Protein AF-A0AAQ4DUP1-F1 (afdb_monomer_lite)

pLDDT: mean 81.6, std 16.24, range [33.09, 98.25]

Sequence (146 aa):
MLDQPPRAHWNVLLSPISLVSTLAALVAGSEGPTQEDLCRLLNLQLPEVEAIIEQFKSPDQPYVRAINEWCSNATNGKLPAVVSRKTFAPNTSMVLVGAVFFKGLWREKFSPNATHMMQFHVTRADTMDVHMMTRSGRFPYAEVPR

Structure (mmCIF, N/CA/C/O backbone):
data_AF-A0AAQ4DUP1-F1
#
_entry.id   AF-A0AAQ4DUP1-F1
#
loop_
_atom_site.group_PDB
_atom_site.id
_atom_site.type_symbol
_atom_site.label_atom_id
_atom_site.label_alt_id
_atom_site.label_comp_id
_atom_site.label_asym_id
_atom_site.label_entity_id
_atom_site.label_seq_id
_atom_site.pdbx_PDB_ins_code
_atom_site.Cartn_x
_atom_site.Cartn_y
_atom_site.Cartn_z
_atom_site.occupancy
_atom_site.B_iso_or_equiv
_atom_site.auth_seq_id
_atom_site.auth_comp_id
_atom_site.auth_asym_id
_atom_site.auth_atom_id
_atom_site.pdbx_PDB_model_num
ATOM 1 N N . MET A 1 1 ? 17.128 -19.133 13.737 1.00 33.09 1 MET A N 1
ATOM 2 C CA . MET A 1 1 ? 17.347 -17.735 14.153 1.00 33.09 1 MET A CA 1
ATOM 3 C C . MET A 1 1 ? 17.803 -17.013 12.898 1.00 33.09 1 MET A C 1
ATOM 5 O O . MET A 1 1 ? 18.902 -17.285 12.449 1.00 33.09 1 MET A O 1
ATOM 9 N N . LEU A 1 2 ? 16.900 -16.308 12.211 1.00 38.19 2 LEU A N 1
ATOM 10 C CA . LEU A 1 2 ? 17.246 -15.573 10.990 1.00 38.19 2 LEU A CA 1
ATOM 11 C C . LEU A 1 2 ? 17.720 -14.192 11.433 1.00 38.19 2 LEU A C 1
ATOM 13 O O . LEU A 1 2 ? 16.928 -13.451 12.018 1.00 38.19 2 LEU A O 1
ATOM 17 N N . ASP A 1 3 ? 18.997 -13.895 11.211 1.00 44.59 3 ASP A N 1
ATOM 18 C CA . ASP A 1 3 ? 19.566 -12.572 11.448 1.00 44.59 3 ASP A CA 1
ATOM 19 C C . ASP A 1 3 ? 18.786 -11.551 10.619 1.00 44.59 3 ASP A C 1
ATOM 21 O O . ASP A 1 3 ? 18.791 -11.583 9.387 1.00 44.59 3 ASP A O 1
ATOM 25 N N . GLN A 1 4 ? 18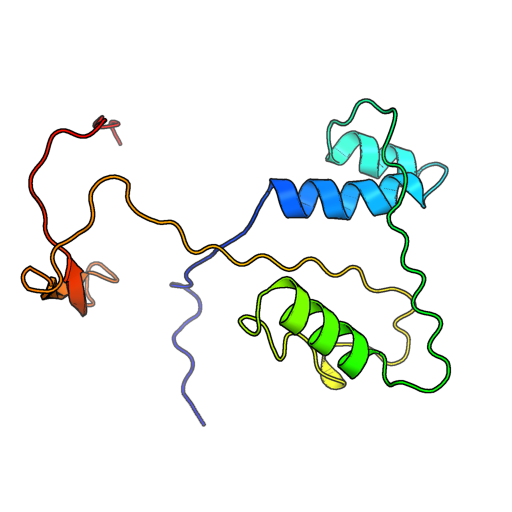.040 -10.677 11.296 1.00 47.00 4 GLN A N 1
ATOM 26 C CA . GLN A 1 4 ? 17.374 -9.577 10.616 1.00 47.00 4 GLN A CA 1
ATOM 27 C C . GLN A 1 4 ? 18.421 -8.517 10.264 1.00 47.00 4 GLN A C 1
ATOM 29 O O . GLN A 1 4 ? 19.192 -8.124 11.144 1.00 47.00 4 GLN A O 1
ATOM 34 N N . PRO A 1 5 ? 18.457 -8.032 9.011 1.00 50.44 5 PRO A N 1
ATOM 35 C CA . PRO A 1 5 ? 19.395 -6.991 8.628 1.00 50.44 5 PRO A CA 1
ATOM 36 C C . PRO A 1 5 ? 19.152 -5.717 9.458 1.00 50.44 5 PRO A C 1
ATOM 38 O O . PRO A 1 5 ? 18.016 -5.452 9.876 1.00 50.44 5 PRO A O 1
ATOM 41 N N . PRO A 1 6 ? 20.203 -4.916 9.720 1.00 55.31 6 PRO A N 1
ATOM 42 C CA . PRO A 1 6 ? 20.091 -3.682 10.489 1.00 55.31 6 PRO A CA 1
ATOM 43 C C . PRO A 1 6 ? 19.017 -2.762 9.889 1.00 55.31 6 PRO A C 1
ATOM 45 O O . PRO A 1 6 ? 18.848 -2.676 8.674 1.00 55.31 6 PRO A O 1
ATOM 48 N N . ARG A 1 7 ? 18.268 -2.083 10.765 1.00 53.28 7 ARG A N 1
ATOM 49 C CA . ARG A 1 7 ? 16.973 -1.407 10.524 1.00 53.28 7 ARG A CA 1
ATOM 50 C C . ARG A 1 7 ? 16.944 -0.281 9.459 1.00 53.28 7 ARG A C 1
ATOM 52 O O . ARG A 1 7 ? 15.948 0.426 9.380 1.00 53.28 7 ARG A O 1
ATOM 59 N N . ALA A 1 8 ? 17.984 -0.085 8.647 1.00 54.94 8 ALA A N 1
ATOM 60 C CA . ALA A 1 8 ? 18.169 1.107 7.811 1.00 54.94 8 ALA A CA 1
ATOM 61 C C . ALA A 1 8 ? 17.637 1.024 6.360 1.00 54.94 8 ALA A C 1
ATOM 63 O O . ALA A 1 8 ? 17.602 2.053 5.689 1.00 54.94 8 ALA A O 1
ATOM 64 N N . HIS A 1 9 ? 17.206 -0.141 5.852 1.00 69.81 9 HIS A N 1
ATOM 65 C CA . HIS A 1 9 ? 16.913 -0.313 4.411 1.00 69.81 9 HIS A CA 1
ATOM 66 C C . HIS A 1 9 ? 15.589 -1.038 4.114 1.00 69.81 9 HIS A C 1
ATOM 68 O O . HIS A 1 9 ? 15.563 -2.043 3.408 1.00 69.81 9 HIS A O 1
ATOM 74 N N . TRP A 1 10 ? 14.474 -0.558 4.669 1.00 83.69 10 TRP A N 1
ATOM 75 C CA . TRP A 1 10 ? 13.157 -1.146 4.399 1.00 83.69 10 TRP A CA 1
ATOM 76 C C . TRP A 1 10 ? 12.493 -0.502 3.180 1.00 83.69 10 TRP A C 1
ATOM 78 O O . TRP A 1 10 ? 12.436 0.721 3.065 1.00 83.69 10 TRP A O 1
ATOM 88 N N . ASN A 1 11 ? 11.927 -1.333 2.304 1.00 88.38 11 ASN A N 1
ATOM 89 C CA . ASN A 1 11 ? 10.985 -0.869 1.290 1.00 88.38 11 ASN A CA 1
ATOM 90 C C . ASN A 1 11 ? 9.656 -0.530 1.974 1.00 88.38 11 ASN A C 1
ATOM 92 O O . ASN A 1 11 ? 9.117 -1.349 2.720 1.00 88.38 11 ASN A O 1
ATOM 96 N N . VAL A 1 12 ? 9.118 0.657 1.703 1.00 90.38 12 VAL A N 1
ATOM 97 C CA . VAL A 1 12 ? 7.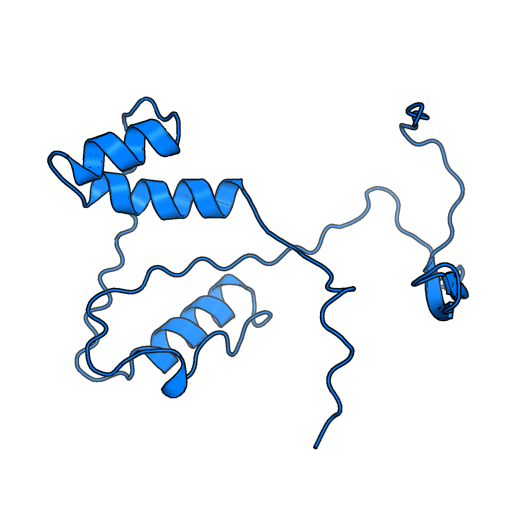838 1.113 2.257 1.00 90.38 12 VAL A CA 1
ATOM 98 C C . VAL A 1 12 ? 6.832 1.269 1.125 1.00 90.38 12 VAL A C 1
ATOM 100 O O . VAL A 1 12 ? 7.111 1.918 0.120 1.00 90.38 12 VAL A O 1
ATOM 103 N N . LEU A 1 13 ? 5.647 0.692 1.306 1.00 89.12 13 LEU A N 1
ATOM 104 C CA . LEU A 1 13 ? 4.486 0.911 0.452 1.00 89.12 13 LEU A CA 1
ATOM 105 C C . LEU A 1 13 ? 3.304 1.281 1.346 1.00 89.12 13 LEU A C 1
ATOM 107 O O . LEU A 1 13 ? 2.950 0.531 2.252 1.00 89.12 13 LEU A O 1
ATOM 111 N N . LEU A 1 14 ? 2.691 2.428 1.075 1.00 89.69 14 LEU A N 1
ATOM 112 C CA . LEU A 1 14 ? 1.476 2.886 1.741 1.00 89.69 14 LEU A CA 1
ATOM 113 C C . LEU A 1 14 ? 0.552 3.541 0.715 1.00 89.69 14 LEU A C 1
ATOM 115 O O . LEU A 1 14 ? 1.011 4.068 -0.297 1.00 89.69 14 LEU A O 1
ATOM 119 N N . SER A 1 15 ? -0.752 3.504 0.980 1.00 88.38 15 SER A N 1
ATOM 120 C CA . SER A 1 15 ? -1.763 4.174 0.162 1.00 88.38 15 SER A CA 1
ATOM 121 C C . SER A 1 15 ? -2.355 5.333 0.963 1.00 88.38 15 SER A C 1
ATOM 123 O O . SER A 1 15 ? -3.156 5.081 1.867 1.00 88.38 15 SER A O 1
ATOM 125 N N . PRO A 1 16 ? -1.987 6.595 0.659 1.00 87.75 16 PRO A N 1
ATOM 126 C CA . PRO A 1 16 ? -2.532 7.754 1.362 1.00 87.75 16 PRO A CA 1
ATOM 127 C C . PRO A 1 16 ? -4.057 7.819 1.259 1.00 87.75 16 PRO A C 1
ATOM 129 O O . PRO A 1 16 ? -4.726 8.098 2.245 1.00 87.75 16 PRO A O 1
ATOM 132 N N . ILE A 1 17 ? -4.610 7.473 0.091 1.00 83.31 17 ILE A N 1
ATOM 133 C CA . ILE A 1 17 ? -6.060 7.456 -0.139 1.00 83.31 17 ILE A CA 1
ATOM 134 C C . ILE A 1 17 ? -6.728 6.423 0.770 1.00 83.31 17 ILE A C 1
ATOM 136 O O . ILE A 1 17 ? -7.681 6.752 1.465 1.00 83.31 17 ILE A O 1
ATOM 140 N N . SER A 1 18 ? -6.199 5.195 0.828 1.00 83.62 18 SER A N 1
ATOM 141 C CA . SER A 1 18 ? -6.761 4.156 1.700 1.00 83.62 18 SER A CA 1
ATOM 142 C C . SER A 1 18 ? -6.701 4.560 3.172 1.00 83.62 18 SER A C 1
ATOM 144 O O . SER A 1 18 ? -7.677 4.348 3.886 1.00 83.62 18 SER A O 1
ATOM 146 N N . LEU A 1 19 ? -5.607 5.187 3.616 1.00 83.38 19 LEU A N 1
ATOM 147 C CA . LEU A 1 19 ? -5.482 5.700 4.981 1.00 83.38 19 LEU A CA 1
ATOM 148 C C . LEU A 1 19 ? -6.521 6.783 5.277 1.00 83.38 19 LEU A C 1
ATOM 150 O O . LEU A 1 19 ? -7.231 6.676 6.272 1.00 83.38 19 LEU A O 1
ATOM 154 N N . VAL A 1 20 ? -6.652 7.786 4.405 1.00 82.69 20 VAL A N 1
ATOM 155 C CA . VAL A 1 20 ? -7.627 8.872 4.585 1.00 82.69 20 VAL A CA 1
ATOM 156 C C . VAL A 1 20 ? -9.054 8.326 4.609 1.00 82.69 20 VAL A C 1
ATOM 158 O O . VAL A 1 20 ? -9.800 8.661 5.522 1.00 82.69 20 VAL A O 1
ATOM 161 N N . SER A 1 21 ? -9.427 7.435 3.684 1.00 78.69 21 SER A N 1
ATOM 162 C CA . SER A 1 21 ? -10.761 6.814 3.670 1.00 78.69 21 SER A CA 1
ATOM 163 C C . SER A 1 21 ? -11.045 6.014 4.943 1.00 78.69 21 SER A C 1
ATOM 165 O O . SER A 1 21 ? -12.138 6.081 5.497 1.00 78.69 21 SER A O 1
ATOM 167 N N . THR A 1 22 ? -10.046 5.282 5.431 1.00 79.69 22 THR A N 1
ATOM 168 C CA . THR A 1 22 ? -10.155 4.467 6.644 1.00 79.69 22 THR A CA 1
ATOM 169 C C . THR A 1 22 ? -10.329 5.347 7.886 1.00 79.69 22 THR A C 1
ATOM 171 O O . THR A 1 22 ? -11.181 5.075 8.728 1.00 79.69 22 THR A O 1
ATOM 174 N N . LEU A 1 23 ? -9.581 6.449 7.981 1.00 82.56 23 LEU A N 1
ATOM 175 C CA . LEU A 1 23 ? -9.715 7.421 9.069 1.00 82.56 23 LEU A CA 1
ATOM 176 C C . LEU A 1 23 ? -11.009 8.246 8.972 1.00 82.56 23 LEU A C 1
ATOM 178 O O . LEU A 1 23 ? -11.583 8.588 10.001 1.00 82.56 23 LEU A O 1
ATOM 182 N N . ALA A 1 24 ? -11.523 8.510 7.769 1.00 79.62 24 ALA A N 1
ATOM 183 C CA . ALA A 1 24 ? -12.815 9.171 7.588 1.00 79.62 24 ALA A CA 1
ATOM 184 C C . ALA A 1 24 ? -13.980 8.346 8.171 1.00 79.62 24 ALA A C 1
ATOM 186 O O . ALA A 1 24 ? -14.920 8.917 8.721 1.00 79.62 24 ALA A O 1
ATOM 187 N N . ALA A 1 25 ? -13.898 7.010 8.152 1.00 77.94 25 ALA A N 1
ATOM 188 C CA . ALA A 1 25 ? -14.878 6.161 8.835 1.00 77.94 25 ALA A CA 1
ATOM 189 C C . ALA A 1 25 ? -14.872 6.365 10.366 1.00 77.94 25 ALA A C 1
ATOM 191 O O . ALA A 1 25 ? -15.929 6.315 10.992 1.00 77.94 25 ALA A O 1
ATOM 192 N N . LEU A 1 26 ? -13.711 6.658 10.974 1.00 82.44 26 LEU A N 1
ATOM 193 C CA . LEU A 1 26 ? -13.637 7.028 12.397 1.00 82.44 26 LEU A CA 1
ATOM 194 C C . LEU A 1 26 ? -14.279 8.389 12.667 1.00 82.44 26 LEU A C 1
ATOM 196 O O . LEU A 1 26 ? -14.942 8.549 13.686 1.00 82.44 26 LEU A O 1
ATOM 200 N N . VAL A 1 27 ? -14.111 9.357 11.759 1.00 81.88 27 VAL A N 1
ATOM 201 C CA . VAL A 1 27 ? -14.765 10.672 11.871 1.00 81.88 27 VAL A CA 1
ATOM 202 C C . VAL A 1 27 ? -16.283 10.508 11.946 1.00 81.88 27 VAL A C 1
ATOM 204 O O . 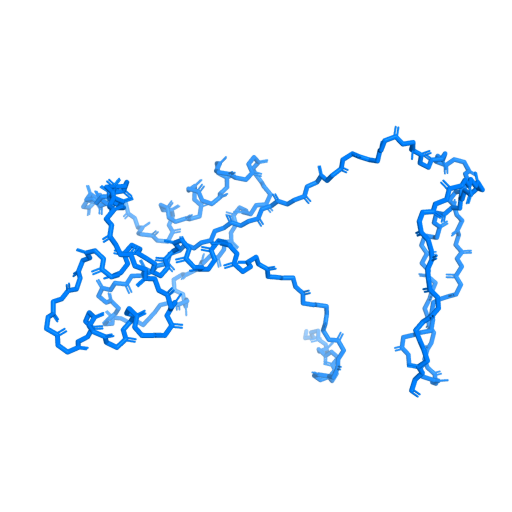VAL A 1 27 ? -16.912 11.096 12.822 1.00 81.88 27 VAL A O 1
ATOM 207 N N . ALA A 1 28 ? -16.862 9.666 11.085 1.00 78.44 28 ALA A N 1
ATOM 208 C CA . ALA A 1 28 ? -18.301 9.397 11.070 1.00 78.44 28 ALA A CA 1
ATOM 209 C C . ALA A 1 28 ? -18.813 8.710 12.352 1.00 78.44 28 ALA A C 1
ATOM 211 O O . ALA A 1 28 ? -19.965 8.903 12.726 1.00 78.44 28 ALA A O 1
ATOM 212 N N . GLY A 1 29 ? -17.971 7.917 13.025 1.00 80.56 29 GLY A N 1
ATOM 213 C CA . GLY A 1 29 ? -18.307 7.221 14.273 1.00 80.56 29 GLY A CA 1
ATOM 214 C C . GLY A 1 29 ? -17.857 7.928 15.557 1.00 80.56 29 GLY A C 1
ATOM 215 O O . GLY A 1 29 ? -17.944 7.328 16.627 1.00 80.56 29 GLY A O 1
ATOM 216 N N . SER A 1 30 ? -17.331 9.152 15.467 1.00 86.06 30 SER A N 1
ATOM 217 C CA . SER A 1 30 ? -16.844 9.932 16.611 1.00 86.06 30 SER A CA 1
ATOM 218 C C . SER A 1 30 ? -17.678 11.189 16.819 1.00 86.06 30 SER A C 1
ATOM 220 O O . SER A 1 30 ? -18.316 11.683 15.894 1.00 86.06 30 SER A O 1
ATOM 222 N N . GLU A 1 31 ? -17.652 11.721 18.038 1.00 85.50 31 GLU A N 1
ATOM 223 C CA . GLU A 1 31 ? -18.376 12.936 18.412 1.00 85.50 31 GLU A CA 1
ATOM 224 C C . GLU A 1 31 ? -17.485 13.858 19.256 1.00 85.50 31 GLU A C 1
ATOM 226 O O . GLU A 1 31 ? -16.467 13.437 19.822 1.00 85.50 31 GLU A O 1
ATOM 231 N N . GLY A 1 32 ? -17.875 15.130 19.347 1.00 91.75 32 GLY A N 1
ATOM 232 C CA . GLY A 1 32 ? -17.217 16.121 20.195 1.00 91.75 32 GLY A CA 1
ATOM 233 C C . GLY A 1 32 ? -15.751 16.383 19.805 1.00 91.75 32 GLY A C 1
ATOM 234 O O . GLY A 1 32 ? -15.418 16.362 18.618 1.00 91.75 32 GLY A O 1
ATOM 235 N N . PRO A 1 33 ? -14.848 16.608 20.782 1.00 93.88 33 PRO A N 1
ATOM 236 C CA . PRO A 1 33 ? -13.458 16.986 20.506 1.00 93.88 33 PRO A CA 1
ATOM 237 C C . PRO A 1 33 ? -12.692 15.985 19.631 1.00 93.88 33 PRO A C 1
ATOM 239 O O . PRO A 1 33 ? -11.883 16.382 18.798 1.00 93.88 33 PRO A O 1
ATOM 242 N N . THR A 1 34 ? -12.970 14.683 19.770 1.00 90.31 34 THR A N 1
ATOM 243 C CA . THR A 1 34 ? -12.323 13.645 18.953 1.00 90.31 34 THR A CA 1
ATOM 244 C C . THR A 1 34 ? -12.672 13.790 17.475 1.00 90.31 34 THR A C 1
ATOM 246 O O . THR A 1 34 ? -11.793 13.657 16.625 1.00 90.31 34 THR A O 1
ATOM 249 N N . GLN A 1 35 ? -13.932 14.097 17.162 1.00 86.94 35 GLN A N 1
ATOM 250 C CA . GLN A 1 35 ? -14.361 14.323 15.786 1.00 86.94 35 GLN A CA 1
ATOM 251 C C . GLN A 1 35 ? -13.712 15.584 15.204 1.00 86.94 35 GLN A C 1
ATOM 253 O O . GLN A 1 35 ? -13.222 15.560 14.075 1.00 86.94 35 GLN A O 1
ATOM 258 N N . GLU A 1 36 ? -13.655 16.669 15.982 1.00 87.38 36 GLU A N 1
ATOM 259 C CA . GLU A 1 36 ? -13.018 17.921 15.560 1.00 87.38 36 GLU A CA 1
ATOM 260 C C . GLU A 1 36 ? -11.535 17.735 15.225 1.00 87.38 36 GLU A C 1
ATOM 262 O O . GLU A 1 36 ? -11.074 18.192 14.176 1.00 87.38 36 GLU A O 1
ATOM 267 N N . ASP A 1 37 ? -10.792 17.045 16.091 1.00 89.81 37 ASP A N 1
ATOM 268 C CA . ASP A 1 37 ? -9.362 16.812 15.895 1.00 89.81 37 ASP A CA 1
ATOM 269 C C . ASP A 1 37 ? -9.093 15.926 14.672 1.00 89.81 37 ASP A C 1
ATOM 271 O O . ASP A 1 37 ? -8.182 16.213 13.890 1.00 89.81 37 ASP A O 1
ATOM 275 N N . LEU A 1 38 ? -9.917 14.896 14.442 1.00 86.56 38 LEU A N 1
ATOM 276 C CA . LEU A 1 38 ? -9.806 14.053 13.249 1.00 86.56 38 LEU A CA 1
ATOM 277 C C . LEU A 1 38 ? -10.138 14.823 11.961 1.00 86.56 38 LEU A C 1
ATOM 279 O O . LEU A 1 38 ? -9.415 14.694 10.971 1.00 86.56 38 LEU A O 1
ATOM 283 N N . CYS A 1 39 ? -11.178 15.662 11.966 1.00 84.06 39 CYS A N 1
ATOM 284 C CA . CYS A 1 39 ? -11.520 16.522 10.829 1.00 84.06 39 CYS A CA 1
ATOM 285 C C . CYS A 1 39 ? -10.386 17.495 10.483 1.00 84.06 39 CYS A C 1
ATOM 287 O O . CYS A 1 39 ? -10.034 17.637 9.308 1.00 84.06 39 CYS A O 1
ATOM 289 N N . ARG A 1 40 ? -9.777 18.131 11.496 1.00 86.50 40 ARG A N 1
ATOM 290 C CA . ARG A 1 40 ? -8.623 19.026 11.309 1.00 86.50 40 ARG A CA 1
ATOM 291 C C . ARG A 1 40 ? -7.427 18.282 10.724 1.00 86.50 40 ARG A C 1
ATOM 293 O O . ARG A 1 40 ? -6.815 18.774 9.780 1.00 86.50 40 ARG A O 1
ATOM 300 N N . LEU A 1 41 ? -7.113 17.098 11.253 1.00 85.50 41 LEU A N 1
ATOM 301 C CA . LEU A 1 41 ? -5.973 16.296 10.802 1.00 85.50 41 LEU A CA 1
ATOM 302 C C . LEU A 1 41 ? -6.111 15.850 9.340 1.00 85.50 41 LEU A C 1
ATOM 304 O O . LEU A 1 41 ? -5.122 15.825 8.610 1.00 85.50 41 LEU A O 1
ATOM 308 N N . LEU A 1 42 ? -7.325 15.510 8.906 1.00 82.38 42 LEU A N 1
ATOM 309 C CA . LEU A 1 42 ? -7.580 15.024 7.548 1.00 82.38 42 LEU A CA 1
ATOM 310 C C . LEU A 1 42 ? -7.875 16.144 6.538 1.00 82.38 42 LEU A C 1
ATOM 312 O O . LEU A 1 42 ? -7.985 15.858 5.347 1.00 82.38 42 LEU A O 1
ATOM 316 N N . ASN A 1 43 ? -7.992 17.398 6.991 1.00 82.56 43 ASN A N 1
ATOM 317 C CA . ASN A 1 43 ? -8.373 18.551 6.169 1.00 82.56 43 ASN A CA 1
ATOM 318 C C . ASN A 1 43 ? -9.646 18.289 5.328 1.00 82.56 43 ASN A C 1
ATOM 320 O O . ASN A 1 43 ? -9.722 18.659 4.155 1.00 82.56 43 ASN A O 1
ATOM 324 N N . LEU A 1 44 ? -10.629 17.595 5.914 1.00 68.94 44 LEU A N 1
ATOM 325 C CA . LEU A 1 44 ? -11.882 17.220 5.250 1.00 68.94 44 LEU A CA 1
ATOM 326 C C . LEU A 1 44 ? -12.965 18.286 5.480 1.00 68.94 44 LEU A C 1
ATOM 328 O O . LEU A 1 44 ? -13.131 18.779 6.593 1.00 68.94 44 LEU A O 1
ATOM 332 N N . GLN A 1 45 ? -13.749 18.589 4.441 1.00 63.31 45 GLN A N 1
ATOM 333 C CA . GLN A 1 45 ? -15.032 19.296 4.547 1.00 63.31 45 GLN A CA 1
ATOM 334 C C . GLN A 1 45 ? -16.146 18.286 4.225 1.00 63.31 45 GLN A C 1
ATOM 336 O O . GLN A 1 45 ? -16.175 17.746 3.124 1.00 63.31 45 GLN A O 1
ATOM 341 N N . LEU A 1 46 ? -17.001 17.960 5.199 1.00 54.75 46 LEU A N 1
ATOM 342 C CA . LEU A 1 46 ? -18.040 16.917 5.089 1.00 54.75 46 LEU A CA 1
ATOM 343 C C . LEU A 1 46 ? -19.318 17.501 4.450 1.00 54.75 46 LEU A C 1
ATOM 345 O O . LEU A 1 46 ? -19.711 18.604 4.836 1.00 54.75 46 LEU A O 1
ATOM 349 N N . PRO A 1 47 ? -19.968 16.799 3.494 1.00 52.19 47 PRO A N 1
ATOM 350 C CA . PRO A 1 47 ? -20.753 15.612 3.851 1.00 52.19 47 PRO A CA 1
ATOM 351 C C . PRO A 1 47 ? -20.664 14.415 2.875 1.00 52.19 47 PRO A C 1
ATOM 353 O O . PRO A 1 47 ? -20.211 14.539 1.744 1.00 52.19 47 PRO A O 1
ATOM 356 N N . GLU A 1 48 ? -21.165 13.275 3.365 1.00 51.34 48 GLU A N 1
ATOM 357 C CA . GLU A 1 48 ? -21.311 11.940 2.747 1.00 51.34 48 GLU A CA 1
ATOM 358 C C . GLU A 1 48 ? -20.099 11.001 2.811 1.00 51.34 48 GLU A C 1
ATOM 360 O O . GLU A 1 48 ? -19.451 10.660 1.825 1.00 51.34 48 GLU A O 1
ATOM 365 N N . VAL A 1 49 ? -19.869 10.472 4.015 1.00 46.31 49 VAL A N 1
ATOM 366 C CA . VAL A 1 49 ? -19.263 9.146 4.186 1.00 46.31 49 VAL A CA 1
ATOM 367 C C . VAL A 1 49 ? -20.314 8.265 4.857 1.00 46.31 49 VAL A C 1
ATOM 369 O O . VAL A 1 49 ? -20.266 8.020 6.061 1.00 46.31 49 VAL A O 1
ATOM 372 N N . GLU A 1 50 ? -21.311 7.819 4.089 1.00 42.72 50 GLU A N 1
ATOM 373 C CA . GLU A 1 50 ? -22.209 6.743 4.521 1.00 42.72 50 GLU A CA 1
ATOM 374 C C . GLU A 1 50 ? -21.439 5.416 4.499 1.00 42.72 50 GLU A C 1
ATOM 376 O O . GLU A 1 50 ? -21.402 4.666 3.529 1.00 42.72 50 GLU A O 1
ATOM 381 N N . ALA A 1 51 ? -20.714 5.204 5.594 1.00 47.53 51 ALA A N 1
ATOM 382 C CA . ALA A 1 51 ? -20.592 3.953 6.322 1.00 47.53 51 ALA A CA 1
ATOM 383 C C . ALA A 1 51 ? -20.974 2.659 5.568 1.00 47.53 51 ALA A C 1
ATOM 385 O O . ALA A 1 51 ? -22.076 2.136 5.730 1.00 47.53 51 ALA A O 1
ATOM 386 N N . ILE A 1 52 ? -19.991 2.003 4.938 1.00 41.88 52 ILE A N 1
ATOM 387 C CA . ILE A 1 52 ? -19.959 0.530 4.954 1.00 41.88 52 ILE A CA 1
ATOM 388 C C . ILE A 1 52 ? -19.455 0.129 6.347 1.00 41.88 52 ILE A C 1
ATOM 390 O O . ILE A 1 52 ? -18.298 -0.240 6.540 1.00 41.88 52 ILE A O 1
ATOM 394 N N . ILE A 1 53 ? -20.309 0.293 7.360 1.00 45.47 53 ILE A N 1
ATOM 395 C CA . ILE A 1 53 ? -20.090 -0.316 8.671 1.00 45.47 53 ILE A CA 1
ATOM 396 C C . ILE A 1 53 ? -20.583 -1.756 8.544 1.00 45.47 53 ILE A C 1
ATOM 398 O O . ILE A 1 53 ? -21.737 -2.067 8.830 1.00 45.47 53 ILE A O 1
ATOM 402 N N . GLU A 1 54 ? -19.704 -2.662 8.122 1.00 47.25 54 GLU A N 1
ATOM 403 C CA . GLU A 1 54 ? -19.895 -4.071 8.455 1.00 47.25 54 GLU A CA 1
ATOM 404 C C . GLU A 1 54 ? -19.552 -4.227 9.939 1.00 47.25 54 GLU A C 1
ATOM 406 O O . GLU A 1 54 ? -18.409 -4.460 10.333 1.00 47.25 54 GLU A O 1
ATOM 411 N N . GLN A 1 55 ? -20.557 -4.046 10.801 1.00 49.28 55 GLN A N 1
ATOM 412 C CA . GLN A 1 55 ? -20.470 -4.521 12.176 1.00 49.28 55 GLN A CA 1
ATOM 413 C C . GLN A 1 55 ? -20.311 -6.043 12.121 1.00 49.28 55 GLN A C 1
ATOM 415 O O . GLN A 1 55 ? -21.286 -6.779 11.970 1.00 49.28 55 GLN A O 1
ATOM 420 N N . PHE A 1 56 ? -19.080 -6.528 12.268 1.00 47.69 56 PHE A N 1
ATOM 421 C CA . PHE A 1 56 ? -18.821 -7.946 12.477 1.00 47.69 56 PHE A CA 1
ATOM 422 C C . PHE A 1 56 ? -19.334 -8.350 13.863 1.00 47.69 56 PHE A C 1
ATOM 424 O O . PHE A 1 56 ? -18.604 -8.362 14.851 1.00 47.69 56 PHE A O 1
ATOM 431 N N . LYS A 1 57 ? -20.619 -8.699 13.938 1.00 48.31 57 LYS A N 1
ATOM 432 C CA . LYS A 1 57 ? -21.191 -9.467 15.044 1.00 48.31 57 LYS A CA 1
ATOM 433 C C . LYS A 1 57 ? -21.128 -10.944 14.672 1.00 48.31 57 LYS A C 1
ATOM 435 O O . LYS A 1 57 ? -22.116 -11.515 14.229 1.00 48.31 57 LYS A O 1
ATOM 440 N N . SER A 1 58 ? -19.957 -11.554 14.829 1.00 47.69 58 SER A N 1
ATOM 441 C CA . SER A 1 58 ? -19.834 -13.013 14.795 1.00 47.69 58 SER A CA 1
ATOM 442 C C . SER A 1 58 ? -19.523 -13.490 16.212 1.00 47.69 58 SER A C 1
ATOM 444 O O . SER A 1 58 ? -18.355 -13.487 16.600 1.00 47.69 58 SER A O 1
ATOM 446 N N . PRO A 1 59 ? -20.545 -13.816 17.027 1.00 48.59 59 PRO A N 1
ATOM 447 C CA . PRO A 1 59 ? -20.333 -14.254 18.408 1.00 48.59 59 PRO A CA 1
ATOM 448 C C . PRO A 1 59 ? -19.475 -15.529 18.507 1.00 48.59 59 PRO A C 1
ATOM 450 O O . PRO A 1 59 ? -18.846 -15.753 19.539 1.00 48.59 59 PRO A O 1
ATOM 453 N N . ASP A 1 60 ? -19.373 -16.303 17.417 1.00 53.62 60 ASP A N 1
ATOM 454 C CA . ASP A 1 60 ? -18.793 -17.650 17.423 1.00 53.62 60 ASP A CA 1
ATOM 455 C C . ASP A 1 60 ? -17.484 -17.788 16.611 1.00 53.62 60 ASP A C 1
ATOM 457 O O . ASP A 1 60 ? -16.780 -18.795 16.731 1.00 53.62 60 ASP A O 1
ATOM 461 N N . GLN A 1 61 ? -17.105 -16.793 15.792 1.00 58.31 61 GLN A N 1
ATOM 462 C CA . GLN A 1 61 ? -15.874 -16.837 14.98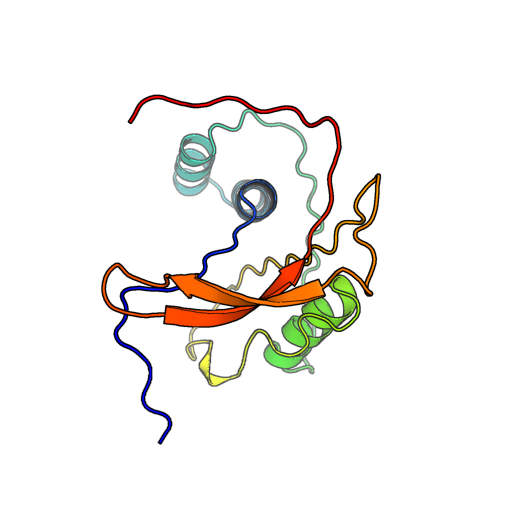8 1.00 58.31 61 GLN A CA 1
ATOM 463 C C . GLN A 1 61 ? -14.742 -16.023 15.645 1.00 58.31 61 GLN A C 1
ATOM 465 O O . GLN A 1 61 ? -14.926 -14.844 15.944 1.00 58.31 61 GLN A O 1
ATOM 470 N N . PRO A 1 62 ? -13.522 -16.578 15.811 1.00 78.19 62 PRO A N 1
ATOM 471 C CA . PRO A 1 62 ? -12.384 -15.795 16.288 1.00 78.19 62 PRO A CA 1
ATOM 472 C C . PRO A 1 62 ? -12.099 -14.614 15.347 1.00 78.19 62 PRO A C 1
ATOM 474 O O . PRO A 1 62 ? -11.787 -14.832 14.178 1.00 78.19 62 PRO A O 1
ATOM 477 N N . TYR A 1 63 ? -12.137 -13.379 15.858 1.00 78.31 63 TYR A N 1
ATOM 478 C CA . TYR A 1 63 ? -11.923 -12.132 15.098 1.00 78.31 63 TYR A CA 1
ATOM 479 C C . TYR A 1 63 ? -10.669 -12.150 14.201 1.00 78.31 63 TYR A C 1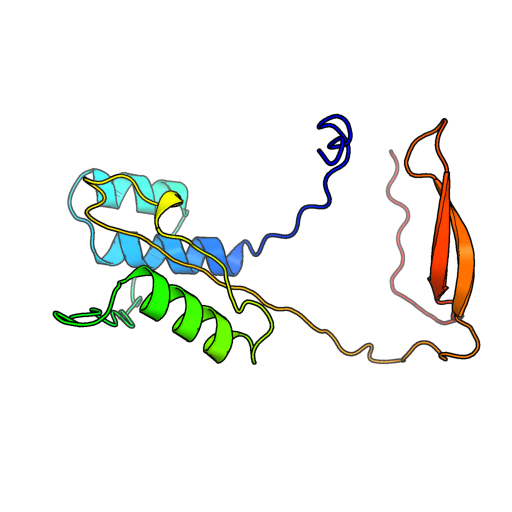
ATOM 481 O O . TYR A 1 63 ? -10.694 -11.642 13.084 1.00 78.31 63 TYR A O 1
ATOM 489 N N . VAL A 1 64 ? -9.587 -12.810 14.636 1.00 85.12 64 VAL A N 1
ATOM 490 C CA . VAL A 1 64 ? -8.361 -13.024 13.839 1.00 85.12 64 VAL A CA 1
ATOM 491 C C . VAL A 1 64 ? -8.664 -13.702 12.500 1.00 85.12 64 VAL A C 1
ATOM 493 O O . VAL A 1 64 ? -8.105 -13.328 11.472 1.00 85.12 64 VAL A O 1
ATOM 496 N N . ARG A 1 65 ? -9.537 -14.714 12.514 1.00 86.88 65 ARG A N 1
ATOM 497 C CA . ARG A 1 65 ? -9.927 -15.462 11.320 1.00 86.88 65 ARG A CA 1
ATOM 498 C C . ARG A 1 65 ? -10.764 -14.586 10.394 1.00 86.88 65 ARG A C 1
ATOM 500 O O . ARG A 1 65 ? -10.441 -14.523 9.216 1.00 86.88 65 ARG A O 1
ATOM 507 N N . ALA A 1 66 ? -11.754 -13.876 10.936 1.00 85.56 66 ALA A N 1
ATOM 508 C CA . ALA A 1 66 ? -12.606 -12.976 10.160 1.00 85.56 66 ALA A CA 1
ATOM 509 C C . ALA A 1 66 ? -11.786 -11.892 9.435 1.00 85.56 66 ALA A C 1
ATOM 511 O O . ALA A 1 66 ? -11.933 -11.718 8.229 1.00 85.56 66 ALA A O 1
ATOM 512 N N . ILE A 1 67 ? -10.851 -11.237 10.136 1.00 86.44 67 ILE A N 1
ATOM 513 C CA . ILE A 1 67 ? -9.974 -10.210 9.546 1.00 86.44 67 ILE A CA 1
ATOM 514 C C . ILE A 1 67 ? -9.114 -10.795 8.418 1.00 86.44 67 ILE A C 1
ATOM 516 O O . ILE A 1 67 ? -9.031 -10.216 7.338 1.00 86.44 67 ILE A O 1
ATOM 520 N N . ASN A 1 68 ? -8.471 -11.943 8.646 1.00 91.00 68 ASN A N 1
ATOM 521 C CA . ASN A 1 68 ? -7.607 -12.562 7.638 1.00 91.00 68 ASN A CA 1
ATOM 522 C C . ASN A 1 68 ? -8.389 -13.067 6.419 1.00 91.00 68 ASN A C 1
ATOM 524 O O . ASN A 1 68 ? -7.927 -12.893 5.294 1.00 91.00 68 ASN A O 1
ATOM 528 N N . GLU A 1 69 ? -9.569 -13.662 6.620 1.00 89.75 69 GLU A N 1
ATOM 529 C CA . GLU A 1 69 ? -10.450 -14.091 5.527 1.00 89.75 69 GLU A CA 1
ATOM 530 C C . GLU A 1 69 ? -10.930 -12.890 4.707 1.00 89.75 69 GLU A C 1
ATOM 532 O O . GLU A 1 69 ? -10.856 -12.932 3.479 1.00 89.75 69 GLU A O 1
ATOM 537 N N . TRP A 1 70 ? -11.328 -11.795 5.361 1.00 86.81 70 TRP A N 1
ATOM 538 C CA . TRP A 1 70 ? -11.696 -10.555 4.678 1.00 86.81 70 TRP A CA 1
ATOM 539 C C . TRP A 1 70 ? -10.527 -9.986 3.864 1.00 86.81 70 TRP A C 1
ATOM 541 O O . TRP A 1 70 ? -10.680 -9.755 2.666 1.00 86.81 70 TRP A O 1
ATOM 551 N N . CYS A 1 71 ? -9.338 -9.844 4.462 1.00 88.50 71 CYS A N 1
ATOM 552 C CA . CYS A 1 71 ? -8.138 -9.364 3.766 1.00 88.50 71 CYS A CA 1
ATOM 553 C C . CYS A 1 71 ? -7.778 -10.254 2.572 1.00 88.50 71 CYS A C 1
ATOM 555 O O . CYS A 1 71 ? -7.458 -9.755 1.492 1.00 88.50 71 CYS A O 1
ATOM 557 N N . SER A 1 72 ? -7.846 -11.574 2.751 1.00 90.75 72 SER A N 1
ATOM 558 C CA . SER A 1 72 ? -7.597 -12.545 1.692 1.00 90.75 72 SER A CA 1
ATOM 559 C C . SER A 1 72 ? -8.585 -12.347 0.546 1.00 90.75 72 SER A C 1
ATOM 561 O O . SER A 1 72 ? -8.169 -12.140 -0.592 1.00 90.75 72 SER A O 1
ATOM 563 N N . ASN A 1 73 ? -9.886 -12.330 0.838 1.00 88.12 73 ASN A N 1
ATOM 564 C CA . ASN A 1 73 ? -10.937 -12.204 -0.168 1.00 88.12 73 ASN A CA 1
ATOM 565 C C . ASN A 1 73 ? -10.856 -10.862 -0.906 1.00 88.12 73 ASN A C 1
ATOM 567 O O . ASN A 1 73 ? -10.821 -10.845 -2.136 1.00 88.12 73 ASN A O 1
ATOM 571 N N . ALA A 1 74 ? -10.715 -9.753 -0.174 1.00 83.75 74 ALA A N 1
ATOM 572 C CA . ALA A 1 74 ? -10.589 -8.409 -0.738 1.00 83.75 74 ALA A CA 1
ATOM 573 C C . ALA A 1 74 ? -9.340 -8.239 -1.619 1.00 83.75 74 ALA A C 1
ATOM 575 O O . ALA A 1 74 ? -9.294 -7.366 -2.484 1.00 83.75 74 ALA A O 1
ATOM 576 N N . THR A 1 75 ? -8.320 -9.081 -1.428 1.00 87.94 75 THR A N 1
ATOM 577 C CA . THR A 1 75 ? -7.071 -9.029 -2.196 1.00 87.94 75 THR A CA 1
ATOM 578 C C . THR A 1 75 ? -6.866 -10.217 -3.127 1.00 87.94 75 THR A C 1
ATOM 580 O O . THR A 1 75 ? -5.749 -10.422 -3.597 1.00 87.94 75 THR A O 1
ATOM 583 N N . ASN A 1 76 ? -7.905 -11.003 -3.430 1.00 89.31 76 ASN A N 1
ATOM 584 C CA . ASN A 1 76 ? -7.792 -12.206 -4.267 1.00 89.31 76 ASN A CA 1
ATOM 585 C C . ASN A 1 76 ? -6.673 -13.162 -3.791 1.00 89.31 76 ASN A C 1
ATOM 587 O O . ASN A 1 76 ? -5.847 -13.641 -4.577 1.00 89.31 76 ASN A O 1
ATOM 591 N N . GLY A 1 77 ? -6.601 -13.382 -2.479 1.00 91.81 77 GLY A N 1
ATOM 592 C CA . GLY A 1 77 ? -5.654 -14.271 -1.809 1.00 91.81 77 GLY A CA 1
ATOM 593 C C . GLY A 1 77 ? -4.242 -13.712 -1.634 1.00 91.81 77 GLY A C 1
ATOM 594 O O . GLY A 1 77 ? -3.330 -14.470 -1.311 1.00 91.81 77 GLY A O 1
ATOM 595 N N . LYS A 1 78 ? -4.010 -12.416 -1.878 1.00 92.50 78 LYS A N 1
ATOM 596 C CA . LYS A 1 78 ? -2.659 -11.824 -1.820 1.00 92.50 78 LYS A CA 1
ATOM 597 C C . LYS A 1 78 ? -2.228 -11.421 -0.415 1.00 92.50 78 LYS A C 1
ATOM 599 O O . LYS A 1 78 ? -1.029 -11.389 -0.158 1.00 92.50 78 LYS A O 1
ATOM 604 N N . LEU A 1 79 ? -3.179 -11.189 0.488 1.00 89.69 79 LEU A N 1
ATOM 605 C CA . LEU A 1 79 ? -2.945 -10.918 1.908 1.00 89.69 79 LEU A CA 1
ATOM 606 C C . LEU A 1 79 ? -3.687 -11.940 2.797 1.00 89.69 79 LEU A C 1
ATOM 608 O O . LEU A 1 79 ? -4.660 -11.582 3.457 1.00 89.69 79 LEU A O 1
ATOM 612 N N . PRO A 1 80 ? -3.258 -13.218 2.827 1.00 89.00 80 PRO A N 1
ATOM 613 C CA . PRO A 1 80 ? -4.007 -14.288 3.495 1.00 89.00 80 PRO A CA 1
ATOM 614 C C . PRO A 1 80 ? -3.859 -14.324 5.025 1.00 89.00 80 PRO A C 1
ATOM 616 O O . PRO A 1 80 ? -4.661 -14.961 5.704 1.00 89.00 80 PRO A O 1
ATOM 619 N N . ALA A 1 81 ? -2.827 -13.689 5.584 1.00 88.94 81 ALA A N 1
ATOM 620 C CA . ALA A 1 81 ? -2.535 -13.715 7.017 1.00 88.94 81 ALA A CA 1
ATOM 621 C C . ALA A 1 81 ? -1.919 -12.381 7.462 1.00 88.94 81 ALA A C 1
ATOM 623 O O . ALA A 1 81 ? -0.701 -12.232 7.523 1.00 88.94 81 ALA A O 1
ATOM 624 N N . VAL A 1 82 ? -2.776 -11.398 7.737 1.00 88.25 82 VAL A N 1
ATOM 625 C CA . VAL A 1 82 ? -2.389 -10.036 8.138 1.00 88.25 82 VAL A CA 1
ATOM 626 C C . VAL A 1 82 ? -2.230 -9.923 9.655 1.00 88.25 82 VAL A C 1
ATOM 628 O O . VAL A 1 82 ? -1.361 -9.200 10.136 1.00 88.25 82 VAL A O 1
ATOM 631 N N . VAL A 1 83 ? -3.041 -10.653 10.425 1.00 89.31 83 VAL A N 1
ATOM 632 C CA . VAL A 1 83 ? -3.052 -10.589 11.893 1.00 89.31 83 VAL A CA 1
ATOM 633 C C . VAL A 1 83 ? -3.015 -11.976 12.533 1.00 89.31 83 VAL A C 1
ATOM 635 O O . VAL A 1 83 ? -3.363 -12.988 11.926 1.00 89.31 83 VAL A O 1
ATOM 638 N N . SER A 1 84 ? -2.601 -12.034 13.795 1.00 88.62 84 SER A N 1
ATOM 639 C CA . SER A 1 84 ? -2.573 -13.243 14.622 1.00 88.62 84 SER A CA 1
ATOM 640 C C . SER A 1 84 ? -3.175 -12.959 16.001 1.00 88.62 84 SER A C 1
ATOM 642 O O . SER A 1 84 ? -3.383 -11.805 16.366 1.00 88.62 84 SER A O 1
ATOM 644 N N . ARG A 1 85 ? -3.391 -13.990 16.832 1.00 80.75 85 ARG A N 1
ATOM 645 C CA . ARG A 1 85 ? -3.830 -13.779 18.229 1.00 80.75 85 ARG A CA 1
ATOM 646 C C . ARG A 1 85 ? -2.858 -12.920 19.044 1.00 80.75 85 ARG A C 1
ATOM 648 O O . ARG A 1 85 ? -3.287 -12.264 19.978 1.00 80.75 85 ARG A O 1
ATOM 655 N N . LYS A 1 86 ? -1.567 -12.919 18.692 1.00 84.62 86 LYS A N 1
ATOM 656 C CA . LYS A 1 86 ? -0.535 -12.111 19.362 1.00 84.62 86 LYS A CA 1
ATOM 657 C C . LYS A 1 86 ? -0.506 -10.658 18.881 1.00 84.62 86 LYS A C 1
ATOM 659 O O . LYS A 1 86 ? 0.210 -9.854 19.461 1.00 84.62 86 LYS A O 1
ATOM 664 N N . THR A 1 87 ? -1.239 -10.333 17.814 1.00 83.75 87 THR A N 1
ATOM 665 C CA . THR A 1 87 ? -1.308 -8.974 17.260 1.00 83.75 87 THR A CA 1
ATOM 666 C C . THR A 1 87 ? -2.102 -8.032 18.164 1.00 83.75 87 THR A C 1
ATOM 668 O O . THR A 1 87 ? -1.855 -6.832 18.149 1.00 83.75 87 THR A O 1
ATOM 671 N N . PHE A 1 88 ? -3.030 -8.566 18.962 1.00 84.81 88 PHE A N 1
ATOM 672 C CA . PHE A 1 88 ? -3.953 -7.782 19.776 1.00 84.81 88 PHE A CA 1
ATOM 673 C C . PHE A 1 88 ? -3.731 -8.036 21.265 1.00 84.81 88 PHE A C 1
ATOM 675 O O . PHE A 1 88 ? -3.401 -9.151 21.676 1.00 84.81 88 PHE A O 1
ATOM 682 N N . ALA A 1 89 ? -3.922 -6.996 22.073 1.00 83.44 89 ALA A N 1
ATOM 683 C CA . ALA A 1 89 ? -3.881 -7.112 23.522 1.00 83.44 89 ALA A CA 1
ATOM 684 C C . ALA A 1 89 ? -5.204 -7.713 24.043 1.00 83.44 89 ALA A C 1
ATOM 686 O O . ALA A 1 89 ? -6.242 -7.564 23.396 1.00 83.44 89 ALA A O 1
ATOM 687 N N . PRO A 1 90 ? -5.220 -8.358 25.226 1.00 79.44 90 PRO A N 1
ATOM 688 C CA . PRO A 1 90 ? -6.447 -8.933 25.789 1.00 79.44 90 PRO A CA 1
ATOM 689 C C . PRO A 1 90 ? -7.595 -7.928 25.988 1.00 79.44 90 PRO A C 1
ATOM 691 O O . PRO A 1 90 ? -8.752 -8.329 26.028 1.00 79.44 90 PRO A O 1
ATOM 694 N N . ASN A 1 91 ? -7.283 -6.636 26.103 1.00 82.44 91 ASN A N 1
ATOM 695 C CA . ASN A 1 91 ? -8.230 -5.536 26.289 1.00 82.44 91 ASN A CA 1
ATOM 696 C C . ASN A 1 91 ? -8.493 -4.725 25.002 1.00 82.44 91 ASN A C 1
ATOM 698 O O . ASN A 1 91 ? -8.912 -3.572 25.084 1.00 82.44 91 ASN A O 1
ATOM 702 N N . THR A 1 92 ? -8.210 -5.272 23.815 1.00 81.00 92 THR A N 1
ATOM 703 C CA . THR A 1 92 ? -8.512 -4.596 22.545 1.00 81.00 92 THR A CA 1
ATOM 704 C C . THR A 1 92 ? -10.027 -4.497 22.325 1.00 81.00 92 THR A C 1
ATOM 706 O O . THR A 1 92 ? -10.686 -5.509 22.105 1.00 81.00 92 THR A O 1
ATOM 709 N N . SER A 1 93 ? -10.563 -3.271 22.337 1.00 81.19 93 SER A N 1
ATOM 710 C CA . SER A 1 93 ? -12.001 -3.002 22.147 1.00 81.19 93 SER A CA 1
ATOM 711 C C . SER A 1 93 ? -12.405 -2.726 20.696 1.00 81.19 93 SER A C 1
ATOM 713 O O . SER A 1 93 ? -13.548 -2.965 20.324 1.00 81.19 93 SER A O 1
ATOM 715 N N . MET A 1 94 ? -11.490 -2.202 19.875 1.00 80.44 94 MET A N 1
ATOM 716 C CA . MET A 1 94 ? -11.754 -1.842 18.480 1.00 80.44 94 MET A CA 1
ATOM 717 C C . MET A 1 94 ? -10.486 -1.996 17.640 1.00 80.44 94 MET A C 1
ATOM 719 O O . MET A 1 94 ? -9.382 -1.720 18.111 1.00 80.44 94 MET A O 1
ATOM 723 N N . VAL A 1 95 ? -10.657 -2.421 16.389 1.00 80.00 95 VAL A N 1
ATOM 724 C CA . VAL A 1 95 ? -9.590 -2.518 15.390 1.00 80.00 95 VAL A CA 1
ATOM 725 C C . VAL A 1 95 ? -10.100 -1.917 14.090 1.00 80.00 95 VAL A C 1
ATOM 727 O O . VAL A 1 95 ? -11.220 -2.200 13.674 1.00 80.00 95 VAL A O 1
ATOM 730 N N . LEU A 1 96 ? -9.254 -1.124 13.442 1.00 80.69 96 LEU A N 1
ATOM 731 C CA . LEU A 1 96 ? -9.500 -0.578 12.119 1.00 80.69 96 LEU A CA 1
ATOM 732 C C . LEU A 1 96 ? -8.524 -1.225 11.136 1.00 80.69 96 LEU A C 1
ATOM 734 O O . LEU A 1 96 ? -7.312 -1.185 11.352 1.00 80.69 96 LEU A O 1
ATOM 738 N N . VAL A 1 97 ? -9.046 -1.857 10.086 1.00 80.44 97 VAL A N 1
ATOM 739 C CA . VAL A 1 97 ? -8.245 -2.641 9.137 1.00 80.44 97 VAL A CA 1
ATOM 740 C C . VAL A 1 97 ? -8.367 -2.042 7.742 1.00 80.44 97 VAL A C 1
ATOM 742 O O . VAL A 1 97 ? -9.461 -1.956 7.195 1.00 80.44 97 VAL A O 1
ATOM 745 N N . GLY A 1 98 ? -7.229 -1.667 7.157 1.00 80.44 98 GLY A N 1
ATOM 746 C CA . GLY A 1 98 ? -7.106 -1.319 5.744 1.00 80.44 98 GLY A CA 1
ATOM 747 C C . GLY A 1 98 ? -6.181 -2.311 5.040 1.00 80.44 98 GLY A C 1
ATOM 748 O O . GLY A 1 98 ? -5.122 -2.653 5.565 1.00 80.44 98 GLY A O 1
ATOM 749 N N . ALA A 1 99 ? -6.572 -2.774 3.855 1.00 82.19 99 ALA A N 1
ATOM 750 C CA . ALA A 1 99 ? -5.788 -3.698 3.041 1.00 82.19 99 ALA A CA 1
ATOM 751 C C . ALA A 1 99 ? -5.691 -3.176 1.605 1.00 82.19 99 ALA A C 1
ATOM 753 O O . ALA A 1 99 ? -6.700 -2.824 0.997 1.00 82.19 99 ALA A O 1
ATOM 754 N N . VAL A 1 100 ? -4.475 -3.132 1.053 1.00 85.56 100 VAL A N 1
ATOM 755 C CA . VAL A 1 100 ? -4.229 -2.652 -0.312 1.00 85.56 100 VAL A CA 1
ATOM 756 C C . VAL A 1 100 ? -3.342 -3.639 -1.056 1.00 85.56 100 VAL A C 1
ATOM 758 O O . VAL A 1 100 ? -2.275 -4.020 -0.578 1.00 85.56 100 VAL A O 1
ATOM 761 N N . PHE A 1 101 ? -3.773 -4.018 -2.257 1.00 88.31 101 PHE A N 1
ATOM 762 C CA . PHE A 1 101 ? -2.992 -4.798 -3.210 1.00 88.31 101 PHE A CA 1
ATOM 763 C C . PHE A 1 101 ? -2.981 -4.079 -4.559 1.00 88.31 101 PHE A C 1
ATOM 765 O O . PHE A 1 101 ? -4.032 -3.711 -5.079 1.00 88.31 101 PHE A O 1
ATOM 772 N N . PHE A 1 102 ? -1.796 -3.900 -5.142 1.00 90.38 102 PHE A N 1
ATOM 773 C CA . PHE A 1 102 ? -1.645 -3.279 -6.453 1.00 90.38 102 PHE A CA 1
ATOM 774 C C . PHE A 1 102 ? -0.837 -4.176 -7.390 1.00 90.38 102 PHE A C 1
ATOM 776 O O . PHE A 1 102 ? 0.290 -4.566 -7.088 1.00 90.38 102 PHE A O 1
ATOM 783 N N . LYS A 1 103 ? -1.410 -4.465 -8.561 1.00 91.00 103 LYS A N 1
ATOM 784 C CA . LYS A 1 103 ? -0.722 -5.109 -9.683 1.00 91.00 103 LYS A CA 1
ATOM 785 C C . LYS A 1 103 ? -1.088 -4.387 -10.974 1.00 91.00 103 LYS A C 1
ATOM 787 O O . LYS A 1 103 ? -2.055 -4.740 -11.644 1.00 91.00 103 LYS A O 1
ATOM 792 N N . GLY A 1 104 ? -0.313 -3.360 -11.303 1.00 91.44 104 GLY A N 1
ATOM 793 C CA . GLY A 1 104 ? -0.488 -2.595 -12.532 1.00 91.44 104 GLY A CA 1
ATOM 794 C C . GLY A 1 104 ? -0.082 -3.384 -13.777 1.00 91.44 104 GLY A C 1
ATOM 795 O O . GLY A 1 104 ? 0.881 -4.154 -13.763 1.00 91.44 104 GLY A O 1
ATOM 796 N N . LEU A 1 105 ? -0.802 -3.159 -14.875 1.00 95.44 105 LEU A N 1
ATOM 797 C CA . LEU A 1 105 ? -0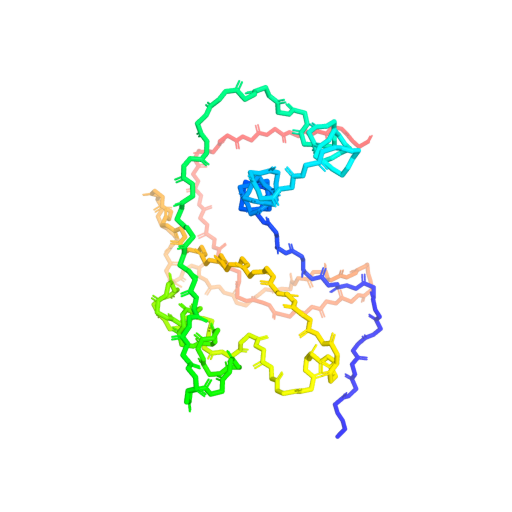.355 -3.552 -16.206 1.00 95.44 105 LEU A CA 1
ATOM 798 C C . LEU A 1 105 ? 0.312 -2.353 -16.870 1.00 95.44 105 LEU A C 1
ATOM 800 O O . LEU A 1 105 ? -0.284 -1.285 -16.992 1.00 95.44 105 LEU A O 1
ATOM 804 N N . TRP A 1 106 ? 1.541 -2.542 -17.337 1.00 94.56 106 TRP A N 1
ATOM 805 C CA . TRP A 1 106 ? 2.184 -1.560 -18.199 1.00 94.56 106 TRP A CA 1
ATOM 806 C C . TRP A 1 106 ? 1.401 -1.423 -19.510 1.00 94.56 106 TRP A C 1
ATOM 808 O O . TRP A 1 106 ? 1.063 -2.439 -20.122 1.00 94.56 106 TRP A O 1
ATOM 818 N N . ARG A 1 107 ? 1.171 -0.183 -19.967 1.00 94.06 107 ARG A N 1
ATOM 819 C CA . ARG A 1 107 ? 0.577 0.104 -21.289 1.00 94.06 107 ARG A CA 1
ATOM 820 C C . ARG A 1 107 ? 1.373 -0.564 -22.411 1.00 94.06 107 ARG A C 1
ATOM 822 O O . ARG A 1 107 ? 0.815 -1.214 -23.283 1.00 94.06 107 ARG A O 1
ATOM 829 N N . GLU A 1 108 ? 2.692 -0.433 -22.333 1.00 94.62 108 GLU A N 1
ATOM 830 C CA . GLU A 1 108 ? 3.659 -1.136 -23.169 1.00 94.62 108 GLU A CA 1
ATOM 831 C C . GLU A 1 108 ? 4.497 -2.022 -22.246 1.00 94.62 108 GLU A C 1
ATOM 833 O O . GLU A 1 108 ? 5.185 -1.520 -21.353 1.00 94.62 108 GLU A O 1
ATOM 838 N N . LYS A 1 109 ? 4.386 -3.343 -22.401 1.00 95.50 109 LYS A N 1
ATOM 839 C CA . LYS A 1 109 ? 4.997 -4.319 -21.489 1.00 95.50 109 LYS A CA 1
ATOM 840 C C . LYS A 1 109 ? 6.493 -4.482 -21.757 1.00 95.50 109 LYS A C 1
ATOM 842 O O . LYS A 1 109 ? 6.972 -4.278 -22.869 1.00 95.50 109 LYS A O 1
ATOM 847 N N . PHE A 1 110 ? 7.227 -4.889 -20.727 1.00 97.06 110 PHE A N 1
ATOM 848 C CA . PHE A 1 110 ? 8.587 -5.393 -20.889 1.00 97.06 110 PHE A CA 1
ATOM 849 C C . PHE A 1 110 ? 8.549 -6.775 -21.543 1.00 97.06 110 PHE A C 1
ATOM 851 O O . PHE A 1 110 ? 7.662 -7.579 -21.245 1.00 97.06 110 PHE A O 1
ATOM 858 N N . SER A 1 111 ? 9.505 -7.045 -22.430 1.00 96.69 111 SER A N 1
ATOM 859 C CA . SER A 1 111 ? 9.703 -8.393 -22.958 1.00 96.69 111 SER A CA 1
ATOM 860 C C . SER A 1 111 ? 10.350 -9.260 -21.874 1.00 96.69 111 SER A C 1
ATOM 862 O O . SER A 1 111 ? 11.392 -8.858 -21.350 1.00 96.69 111 SER A O 1
ATOM 864 N N . PRO A 1 112 ? 9.807 -10.448 -21.546 1.00 96.44 112 PRO A N 1
ATOM 865 C CA . PRO A 1 112 ? 10.447 -11.363 -20.600 1.00 96.44 112 PRO A CA 1
ATOM 866 C C . PRO A 1 112 ? 11.881 -11.732 -21.006 1.00 96.44 112 PRO A C 1
ATOM 868 O O . PRO A 1 112 ? 12.750 -11.844 -20.149 1.00 96.44 112 PRO A O 1
ATOM 871 N N . ASN A 1 113 ? 12.151 -11.823 -22.314 1.00 97.62 113 ASN A N 1
ATOM 872 C CA . ASN A 1 113 ? 13.478 -12.142 -22.854 1.00 97.62 113 ASN A CA 1
ATOM 873 C C . ASN A 1 113 ? 14.503 -11.017 -22.652 1.00 97.62 113 ASN A C 1
ATOM 875 O O . ASN A 1 113 ? 15.693 -11.260 -22.796 1.00 97.62 113 ASN A O 1
ATOM 879 N N . ALA A 1 114 ? 14.044 -9.803 -22.339 1.00 97.38 114 ALA A N 1
ATOM 880 C CA . ALA A 1 114 ? 14.882 -8.647 -22.025 1.00 97.38 114 ALA A CA 1
ATOM 881 C C . ALA A 1 114 ? 14.987 -8.414 -20.506 1.00 97.38 114 ALA A C 1
ATOM 883 O O . ALA A 1 114 ? 15.155 -7.279 -20.055 1.00 97.38 114 ALA A O 1
ATOM 884 N N . THR A 1 115 ? 14.811 -9.473 -19.711 1.00 98.12 115 THR A N 1
ATOM 885 C CA . THR A 1 115 ? 15.019 -9.456 -18.261 1.00 98.12 115 THR A CA 1
ATOM 886 C C . THR A 1 115 ? 16.263 -10.269 -17.933 1.00 98.12 115 THR A C 1
ATOM 888 O O . THR A 1 115 ? 16.301 -11.473 -18.186 1.00 98.12 115 THR A O 1
ATOM 891 N N . HIS A 1 116 ? 17.276 -9.624 -17.360 1.00 97.44 116 HIS A N 1
ATOM 892 C CA . HIS A 1 116 ? 18.573 -10.245 -17.081 1.00 97.44 116 HIS A CA 1
ATOM 893 C C . HIS A 1 116 ? 19.034 -9.948 -15.654 1.00 97.44 116 HIS A C 1
ATOM 895 O O . HIS A 1 116 ? 18.606 -8.963 -15.053 1.00 97.44 116 HIS A O 1
ATOM 901 N N . MET A 1 117 ? 19.897 -10.808 -15.104 1.00 98.12 117 MET A N 1
ATOM 902 C CA . MET A 1 117 ? 20.535 -10.537 -13.814 1.00 98.12 117 MET A CA 1
ATOM 903 C C . MET A 1 117 ? 21.498 -9.359 -13.962 1.00 98.12 117 MET A C 1
ATOM 905 O O . MET A 1 117 ? 22.356 -9.371 -14.843 1.00 98.12 117 MET A O 1
ATOM 909 N N . MET A 1 118 ? 21.343 -8.346 -13.114 1.00 97.75 118 MET A N 1
ATOM 910 C CA . MET A 1 118 ? 22.211 -7.171 -13.072 1.00 97.75 118 MET A CA 1
ATOM 911 C C . MET A 1 118 ? 22.451 -6.727 -11.631 1.00 97.75 118 MET A C 1
ATOM 913 O O . MET A 1 118 ? 21.590 -6.915 -10.771 1.00 97.75 118 MET A O 1
ATOM 917 N N . GLN A 1 119 ? 23.591 -6.078 -11.394 1.00 97.38 119 GLN A N 1
ATOM 918 C CA . GLN A 1 119 ? 23.933 -5.527 -10.085 1.00 97.38 119 GLN A CA 1
ATOM 919 C C . GLN A 1 119 ? 23.044 -4.324 -9.736 1.00 97.38 119 GLN A C 1
ATOM 921 O O . GLN A 1 119 ? 22.917 -3.371 -10.507 1.00 97.38 119 GLN A O 1
ATOM 926 N N . PHE A 1 120 ? 22.458 -4.358 -8.543 1.00 95.69 120 PHE A N 1
ATOM 927 C CA . PHE A 1 120 ? 21.746 -3.260 -7.902 1.00 95.69 120 PHE A CA 1
ATOM 928 C C . PHE A 1 120 ? 22.542 -2.777 -6.690 1.00 95.69 120 PHE A C 1
ATOM 930 O O . PHE A 1 120 ? 22.885 -3.566 -5.809 1.00 95.69 120 PHE A O 1
ATOM 937 N N . HIS A 1 121 ? 22.817 -1.476 -6.627 1.00 93.62 121 HIS A N 1
ATOM 938 C CA . HIS A 1 121 ? 23.524 -0.855 -5.508 1.00 93.62 121 HIS A CA 1
ATOM 939 C C . HIS A 1 121 ? 22.537 -0.540 -4.378 1.00 93.62 121 HIS A C 1
ATOM 941 O O . HIS A 1 121 ? 21.798 0.440 -4.451 1.00 93.62 121 HIS A O 1
ATOM 947 N N . VAL A 1 122 ? 22.519 -1.378 -3.339 1.00 90.81 122 VAL A N 1
ATOM 948 C CA . VAL A 1 122 ? 21.667 -1.199 -2.147 1.00 90.81 122 VAL A CA 1
ATOM 949 C C . VAL A 1 122 ? 22.156 -0.008 -1.331 1.00 90.81 122 VAL A C 1
ATOM 951 O O . VAL A 1 122 ? 21.376 0.828 -0.879 1.00 90.81 122 VAL A O 1
ATOM 954 N N . THR A 1 123 ? 23.474 0.069 -1.170 1.00 89.38 123 THR A N 1
ATOM 955 C CA . THR A 1 123 ? 24.185 1.182 -0.548 1.00 89.38 123 THR A CA 1
ATOM 956 C C . THR A 1 123 ? 25.375 1.549 -1.436 1.00 89.38 123 THR A C 1
ATOM 958 O O . THR A 1 123 ? 25.591 0.959 -2.495 1.00 89.38 123 THR A O 1
ATOM 961 N N . ARG A 1 124 ? 26.184 2.531 -1.024 1.00 87.88 124 ARG A N 1
ATOM 962 C CA . ARG A 1 124 ? 27.446 2.821 -1.728 1.00 87.88 124 ARG A CA 1
ATOM 963 C C . ARG A 1 124 ? 28.451 1.668 -1.643 1.00 87.88 124 ARG A C 1
ATOM 965 O O . ARG A 1 124 ? 29.313 1.584 -2.509 1.00 87.88 124 ARG A O 1
ATOM 972 N N . ALA A 1 125 ? 28.364 0.840 -0.603 1.00 91.25 125 ALA A N 1
ATOM 973 C CA . ALA A 1 125 ? 29.294 -0.258 -0.352 1.00 91.25 125 ALA A CA 1
ATOM 974 C C . ALA A 1 125 ? 28.723 -1.623 -0.766 1.00 91.25 125 ALA A C 1
ATOM 976 O O . ALA A 1 125 ? 29.490 -2.515 -1.117 1.00 91.25 125 ALA A O 1
ATOM 977 N N . ASP A 1 126 ? 27.395 -1.770 -0.771 1.00 90.38 126 ASP A N 1
ATOM 978 C CA . ASP A 1 126 ? 26.730 -3.060 -0.939 1.00 90.38 126 ASP A CA 1
ATOM 979 C C . ASP A 1 126 ? 25.991 -3.160 -2.270 1.00 90.38 126 ASP A C 1
ATOM 981 O O . ASP A 1 126 ? 25.243 -2.261 -2.673 1.00 90.38 126 ASP A O 1
ATOM 985 N N . THR A 1 127 ? 26.153 -4.309 -2.922 1.00 93.88 127 THR A N 1
ATOM 986 C CA . THR A 1 127 ? 25.451 -4.661 -4.157 1.00 93.88 127 THR A CA 1
ATOM 987 C C . THR A 1 127 ? 24.754 -6.007 -4.021 1.00 93.88 127 THR A C 1
ATOM 989 O O . THR A 1 127 ? 25.143 -6.845 -3.209 1.00 93.88 127 THR A O 1
ATOM 992 N N . MET A 1 128 ? 23.706 -6.210 -4.814 1.00 94.25 128 MET A N 1
ATOM 993 C CA . MET A 1 128 ? 23.046 -7.503 -4.976 1.00 94.25 128 MET A CA 1
ATOM 994 C C . MET A 1 128 ? 22.608 -7.699 -6.425 1.00 94.25 128 MET A C 1
ATOM 996 O O . MET A 1 128 ? 22.279 -6.727 -7.104 1.00 94.25 128 MET A O 1
ATOM 1000 N N . ASP A 1 129 ? 22.562 -8.943 -6.890 1.00 96.69 129 ASP A N 1
ATOM 1001 C CA . ASP A 1 129 ? 22.050 -9.251 -8.222 1.00 96.69 129 ASP A CA 1
ATOM 1002 C C . ASP A 1 129 ? 20.516 -9.310 -8.214 1.00 96.69 129 ASP A C 1
ATOM 1004 O O . ASP A 1 129 ? 19.903 -9.987 -7.386 1.00 96.69 129 ASP A O 1
ATOM 1008 N N . VAL A 1 130 ? 19.885 -8.619 -9.165 1.00 96.94 130 VAL A N 1
ATOM 1009 C CA . VAL A 1 130 ? 18.424 -8.580 -9.332 1.00 96.94 130 VAL A CA 1
ATOM 1010 C C . VAL A 1 130 ? 18.023 -8.855 -10.778 1.00 96.94 130 VAL A C 1
ATOM 1012 O O . VAL A 1 130 ? 18.776 -8.574 -11.710 1.00 96.94 130 VAL A O 1
ATOM 1015 N N . HIS A 1 131 ? 16.803 -9.352 -10.986 1.00 98.06 131 HIS A N 1
ATOM 1016 C CA . HIS A 1 131 ? 16.198 -9.429 -12.316 1.00 98.06 131 HIS A CA 1
ATOM 1017 C C . HIS A 1 131 ? 15.822 -8.023 -12.808 1.00 98.06 131 HIS A C 1
ATOM 1019 O O . HIS A 1 131 ? 14.773 -7.486 -12.446 1.00 98.06 131 HIS A O 1
ATOM 1025 N N . MET A 1 132 ? 16.671 -7.430 -13.644 1.00 98.25 132 MET A N 1
ATOM 1026 C CA . MET A 1 132 ? 16.461 -6.106 -14.222 1.00 98.25 132 MET A CA 1
ATOM 1027 C C . MET A 1 132 ? 15.728 -6.221 -15.561 1.00 98.25 132 MET A C 1
ATOM 1029 O O . MET A 1 132 ? 16.207 -6.877 -16.485 1.00 98.25 132 MET A O 1
ATOM 1033 N N . MET A 1 133 ? 14.563 -5.581 -15.677 1.00 98.06 133 MET A N 1
ATOM 1034 C CA . MET A 1 133 ? 13.803 -5.510 -16.931 1.00 98.06 133 MET A CA 1
ATOM 1035 C C . MET A 1 133 ? 14.311 -4.347 -17.795 1.00 98.06 133 MET A C 1
ATOM 1037 O O . MET A 1 133 ? 14.522 -3.250 -17.282 1.00 98.06 133 MET A O 1
ATOM 1041 N N . THR A 1 134 ? 14.452 -4.535 -19.111 1.00 97.00 134 THR A N 1
ATOM 1042 C CA . THR A 1 134 ? 14.915 -3.475 -20.029 1.00 97.00 134 THR A CA 1
ATOM 1043 C C . THR A 1 134 ? 13.942 -3.231 -21.185 1.00 97.00 134 THR A C 1
ATOM 1045 O O . THR A 1 134 ? 13.347 -4.158 -21.735 1.00 97.00 134 THR A O 1
ATOM 1048 N N . ARG A 1 135 ? 13.760 -1.956 -21.561 1.00 95.88 135 ARG A N 1
ATOM 1049 C CA . ARG A 1 135 ? 13.026 -1.524 -22.762 1.00 95.88 135 ARG A CA 1
ATOM 1050 C C . ARG A 1 135 ? 13.488 -0.133 -23.201 1.00 95.88 135 ARG A C 1
ATOM 1052 O O . ARG A 1 135 ? 13.800 0.699 -22.356 1.00 95.88 135 ARG A O 1
ATOM 1059 N N . SER A 1 136 ? 13.445 0.139 -24.504 1.00 96.12 136 SER A N 1
ATOM 1060 C CA . SER A 1 136 ? 13.624 1.479 -25.078 1.00 96.12 136 SER A CA 1
ATOM 1061 C C . SER A 1 136 ? 12.284 2.040 -25.558 1.00 96.12 136 SER A C 1
ATOM 1063 O O . SER A 1 136 ? 11.463 1.308 -26.107 1.00 96.12 136 SER A O 1
ATOM 1065 N N . GLY A 1 137 ? 12.046 3.334 -25.349 1.00 93.81 137 GLY A N 1
ATOM 1066 C CA . GLY A 1 137 ? 10.795 3.991 -25.729 1.00 93.81 137 GLY A CA 1
ATOM 1067 C C . GLY A 1 137 ? 10.784 5.475 -25.371 1.00 93.81 137 GLY A C 1
ATOM 1068 O O . GLY A 1 137 ? 11.740 5.988 -24.792 1.00 93.81 137 GLY A O 1
ATOM 1069 N N . ARG A 1 138 ? 9.697 6.168 -25.723 1.00 95.44 138 ARG A N 1
ATOM 1070 C CA . ARG A 1 138 ? 9.465 7.563 -25.326 1.00 95.44 138 ARG A CA 1
ATOM 1071 C C . ARG A 1 138 ? 8.648 7.591 -24.035 1.00 95.44 138 ARG A C 1
ATOM 1073 O O . ARG A 1 138 ? 7.532 7.076 -24.010 1.00 95.44 138 ARG A O 1
ATOM 1080 N N . PHE A 1 139 ? 9.189 8.216 -22.994 1.00 95.06 139 PHE A N 1
ATOM 1081 C CA . PHE A 1 139 ? 8.558 8.338 -21.680 1.00 95.06 139 PHE A CA 1
ATOM 1082 C C . PHE A 1 139 ? 8.595 9.792 -21.204 1.00 95.06 139 PHE A C 1
ATOM 1084 O O . PHE A 1 139 ? 9.557 10.492 -21.525 1.00 95.06 139 PHE A O 1
ATOM 1091 N N . PRO A 1 140 ? 7.598 10.254 -20.428 1.00 95.50 140 PRO A N 1
ATOM 1092 C CA . PRO A 1 140 ? 7.740 11.483 -19.659 1.00 95.50 140 PRO A CA 1
ATOM 1093 C C . PRO A 1 140 ? 8.949 11.352 -18.730 1.00 95.50 140 PRO A C 1
ATOM 1095 O O . PRO A 1 140 ? 9.017 10.425 -17.924 1.00 95.50 140 PRO A O 1
ATOM 1098 N N . TYR A 1 141 ? 9.911 12.255 -18.875 1.00 95.75 141 TYR A N 1
ATOM 1099 C CA . TYR A 1 141 ? 11.149 12.264 -18.108 1.00 95.75 141 TYR A CA 1
ATOM 1100 C C . TYR A 1 141 ? 11.521 13.708 -17.785 1.00 95.75 141 TYR A C 1
ATOM 1102 O O . TYR A 1 141 ? 11.407 14.584 -18.642 1.00 95.75 141 TYR A O 1
ATOM 1110 N N . ALA A 1 142 ? 11.960 13.939 -16.552 1.00 96.19 142 ALA A N 1
ATOM 1111 C CA . ALA A 1 142 ? 12.511 15.205 -16.102 1.00 96.19 142 ALA A CA 1
ATOM 1112 C C . ALA A 1 142 ? 13.663 14.921 -15.136 1.00 96.19 142 ALA A C 1
ATOM 1114 O O . ALA A 1 142 ? 13.553 14.043 -14.277 1.00 96.19 142 ALA A O 1
ATOM 1115 N N . GLU A 1 143 ? 14.751 15.672 -15.271 1.00 96.31 143 GLU A N 1
ATOM 1116 C CA . GLU A 1 143 ? 15.834 15.688 -14.294 1.00 96.31 143 GLU A CA 1
ATOM 1117 C C . GLU A 1 143 ? 15.572 16.825 -13.307 1.00 96.31 143 GLU A C 1
ATOM 1119 O O . GLU A 1 143 ? 15.423 17.983 -13.700 1.00 96.31 143 GLU A O 1
ATOM 1124 N N . VAL A 1 144 ? 15.459 16.483 -12.024 1.00 94.12 144 VAL A N 1
ATOM 1125 C CA . VAL A 1 144 ? 15.258 17.457 -10.948 1.00 94.12 144 VAL A CA 1
ATOM 1126 C C . VAL A 1 144 ? 16.616 17.695 -10.288 1.00 94.12 144 VAL A C 1
ATOM 1128 O O . VAL A 1 144 ? 17.203 16.725 -9.794 1.00 94.12 144 VAL A O 1
ATOM 1131 N N . PRO A 1 145 ? 17.135 18.938 -10.283 1.00 91.00 145 PRO A N 1
ATOM 1132 C CA . PRO A 1 145 ? 18.381 19.264 -9.599 1.00 91.00 145 PRO A CA 1
ATOM 1133 C C . PRO A 1 145 ? 18.327 18.839 -8.128 1.00 91.00 145 PRO A C 1
ATOM 1135 O O . PRO A 1 145 ? 17.283 18.966 -7.484 1.00 91.00 145 PRO A O 1
ATOM 1138 N N . ARG A 1 146 ? 19.446 18.311 -7.625 1.00 67.69 146 ARG A N 1
ATOM 1139 C CA . ARG A 1 146 ? 19.604 17.939 -6.213 1.00 67.69 146 ARG A CA 1
ATOM 1140 C C . ARG A 1 146 ? 19.851 19.145 -5.323 1.00 67.69 146 ARG A C 1
ATOM 1142 O O . ARG A 1 146 ? 20.530 20.081 -5.796 1.00 67.69 146 ARG A O 1
#

Foldseek 3Di:
DDDDPPPDFDDDDDDPVLVLLLLVLVLVVDDDPVNVVSCVVSVDDDDDPPDPPPPPPPVPDDPQCVLLVVLCVVAVRPRNHPDDPVRDDPPDPDDGDTHDDDDDDDPDDFDPVQWDWDWDPSDPVDIDTDGDTDDDDDDDDDDDDD

Organism: Amblyomma americanum (NCBI:txid6943)

Secondary structure (DSSP, 8-state):
---PPPTT-------HHHHHHHHHHHHHT--HHHHHHHHHHHT---S-----------SSS-HHHHHHHHHHHHTTTSSS----GGGS-TT------------PPPSSPPPGGGEEEEEEESSSS-EEEEEEE---------PPP-

InterPro domains:
  IPR000215 Serpin family [PTHR11461] (56-141)
  IPR023796 Serpin domain [PF00079] (55-143)
  IPR036186 Serpin superfamily [SSF56574] (7-143)
  IPR042178 Serpin superfamily, domain 1 [G3DSA:3.30.497.10] (3-54)
  IPR042178 Serpin superfamily, domain 1 [G3DSA:3.30.497.10] (56-101)
  IPR042185 Serpin superfamily, domain 2 [G3DSA:2.30.39.10] (102-144)

Radius of gyration: 21.7 Å; chains: 1; bounding box: 52×37×52 Å